Protein AF-A0A933EPE0-F1 (afdb_monomer)

Radius of gyration: 15.22 Å; Cα contacts (8 Å, |Δi|>4): 31; chains: 1; bounding box: 32×35×34 Å

Structure (mmCIF, N/CA/C/O backbone):
data_AF-A0A933EPE0-F1
#
_entry.id   AF-A0A933EPE0-F1
#
loop_
_atom_site.group_PDB
_atom_site.id
_atom_site.type_symbol
_atom_site.label_atom_id
_atom_site.label_alt_id
_atom_site.label_comp_id
_atom_site.label_asym_id
_atom_site.label_entity_id
_atom_site.label_seq_id
_atom_site.pdbx_PDB_ins_code
_atom_site.Cartn_x
_atom_site.Cartn_y
_atom_site.Cartn_z
_atom_site.occupancy
_atom_site.B_iso_or_equiv
_atom_site.auth_seq_id
_atom_site.auth_comp_id
_atom_site.auth_asym_id
_atom_site.auth_atom_id
_atom_site.pdbx_PDB_model_num
ATOM 1 N N . MET A 1 1 ? -20.449 -22.398 -1.580 1.00 37.34 1 MET A N 1
ATOM 2 C CA . MET A 1 1 ? -19.494 -22.906 -0.574 1.00 37.34 1 MET A CA 1
ATOM 3 C C . MET A 1 1 ? -18.262 -22.038 -0.689 1.00 37.34 1 MET A C 1
ATOM 5 O O . MET A 1 1 ? -17.586 -22.112 -1.702 1.00 37.34 1 MET A O 1
ATOM 9 N N . SER A 1 2 ? -18.085 -21.113 0.246 1.00 44.66 2 SER A N 1
ATOM 10 C CA . SER A 1 2 ? -17.022 -20.111 0.201 1.00 44.66 2 SER A CA 1
ATOM 11 C C . SER A 1 2 ? -15.690 -20.806 0.458 1.00 44.66 2 SER A C 1
ATOM 13 O O . SER A 1 2 ? -15.486 -21.356 1.538 1.00 44.66 2 SER A O 1
ATOM 15 N N . GLU A 1 3 ? -14.825 -20.844 -0.548 1.00 51.72 3 GLU A N 1
ATOM 16 C CA . GLU A 1 3 ? -13.461 -21.340 -0.417 1.00 51.72 3 GLU A CA 1
ATOM 17 C C . GLU A 1 3 ? -12.763 -20.505 0.663 1.00 51.72 3 GLU A C 1
ATOM 19 O O . GLU A 1 3 ? -12.636 -19.285 0.544 1.00 51.72 3 GLU A O 1
ATOM 24 N N . VAL A 1 4 ? -12.406 -21.133 1.785 1.00 55.56 4 VAL A N 1
ATOM 25 C CA . VAL A 1 4 ? -11.644 -20.470 2.844 1.00 55.56 4 VAL A CA 1
ATOM 26 C C . VAL A 1 4 ? -10.253 -20.231 2.270 1.00 55.56 4 VAL A C 1
ATOM 28 O O . VAL A 1 4 ? -9.425 -21.139 2.260 1.00 55.56 4 VAL A O 1
ATOM 31 N N . ALA A 1 5 ? -10.026 -19.029 1.739 1.00 66.69 5 ALA A N 1
ATOM 32 C CA . ALA A 1 5 ? -8.750 -18.640 1.159 1.00 66.69 5 ALA A CA 1
ATOM 33 C C . ALA A 1 5 ? -7.633 -18.899 2.179 1.00 66.69 5 ALA A C 1
ATOM 35 O O . ALA A 1 5 ? -7.614 -18.322 3.272 1.00 66.69 5 ALA A O 1
ATOM 36 N N . HIS A 1 6 ? -6.721 -19.808 1.838 1.00 77.12 6 HIS A N 1
ATOM 37 C CA . HIS A 1 6 ? -5.580 -20.130 2.677 1.00 77.12 6 HIS A CA 1
ATOM 38 C C . HIS A 1 6 ? -4.714 -18.874 2.832 1.00 77.12 6 HIS A C 1
ATOM 40 O O . HIS A 1 6 ? -4.080 -18.417 1.883 1.00 77.12 6 HIS A O 1
ATOM 46 N N . ARG A 1 7 ? -4.721 -18.275 4.027 1.00 78.31 7 ARG A N 1
ATOM 47 C CA . ARG A 1 7 ? -3.944 -17.065 4.308 1.00 78.31 7 ARG A CA 1
ATOM 48 C C . ARG A 1 7 ? -2.476 -17.423 4.511 1.00 78.31 7 ARG A C 1
ATOM 50 O O . ARG A 1 7 ? -2.117 -18.030 5.517 1.00 78.31 7 ARG A O 1
ATOM 57 N N . GLN A 1 8 ? -1.629 -16.988 3.584 1.00 84.88 8 GLN A N 1
ATOM 58 C CA . GLN A 1 8 ? -0.179 -17.101 3.696 1.00 84.88 8 GLN A CA 1
ATOM 59 C C . GLN A 1 8 ? 0.420 -15.799 4.237 1.00 84.88 8 GLN A C 1
ATOM 61 O O . GLN A 1 8 ? 0.074 -14.708 3.790 1.00 84.88 8 GLN A O 1
ATOM 66 N N . ARG A 1 9 ? 1.343 -15.903 5.201 1.00 85.31 9 ARG A N 1
ATOM 67 C CA . ARG A 1 9 ? 2.105 -14.741 5.679 1.00 85.31 9 ARG A CA 1
ATOM 68 C C . ARG A 1 9 ? 3.236 -14.446 4.704 1.00 85.31 9 ARG A C 1
ATOM 70 O O . ARG A 1 9 ? 4.059 -15.318 4.436 1.00 85.31 9 ARG A O 1
ATOM 77 N N . VAL A 1 10 ? 3.304 -13.204 4.241 1.00 85.44 10 VAL A N 1
ATOM 78 C CA . VAL A 1 10 ? 4.414 -12.692 3.435 1.00 85.44 10 VAL A CA 1
ATOM 79 C C . VAL A 1 10 ? 5.209 -11.716 4.295 1.00 85.44 10 VAL A C 1
ATOM 81 O O . VAL A 1 10 ? 4.652 -10.766 4.841 1.00 85.44 10 VAL A O 1
ATOM 84 N N . ALA A 1 11 ? 6.506 -11.971 4.459 1.00 85.94 11 ALA A N 1
ATOM 85 C CA . ALA A 1 11 ? 7.410 -11.030 5.108 1.00 85.94 11 ALA A CA 1
ATOM 86 C C . ALA A 1 11 ? 7.904 -10.011 4.075 1.00 85.94 11 ALA A C 1
ATOM 88 O O . ALA A 1 11 ? 8.306 -10.388 2.976 1.00 85.94 11 ALA A O 1
ATOM 89 N N . THR A 1 12 ? 7.885 -8.728 4.431 1.00 87.94 12 THR A N 1
ATOM 90 C CA . THR A 1 12 ? 8.413 -7.647 3.593 1.00 87.94 12 THR A CA 1
ATOM 91 C C . THR A 1 12 ? 9.316 -6.736 4.410 1.00 87.94 12 THR A C 1
ATOM 93 O O . THR A 1 12 ? 9.139 -6.602 5.621 1.00 87.94 12 THR A O 1
ATOM 96 N N . ASN A 1 13 ? 10.276 -6.108 3.737 1.00 92.31 13 ASN A N 1
ATOM 97 C CA . ASN A 1 13 ? 11.189 -5.147 4.338 1.00 92.31 13 ASN A CA 1
ATOM 98 C C . ASN A 1 13 ? 10.768 -3.740 3.923 1.00 92.31 13 ASN A C 1
ATOM 100 O O . ASN A 1 13 ? 10.762 -3.412 2.736 1.00 92.31 13 ASN A O 1
ATOM 104 N N . LEU A 1 14 ? 10.440 -2.914 4.913 1.00 93.69 14 LEU A N 1
ATOM 105 C CA . LEU A 1 14 ? 10.109 -1.508 4.723 1.00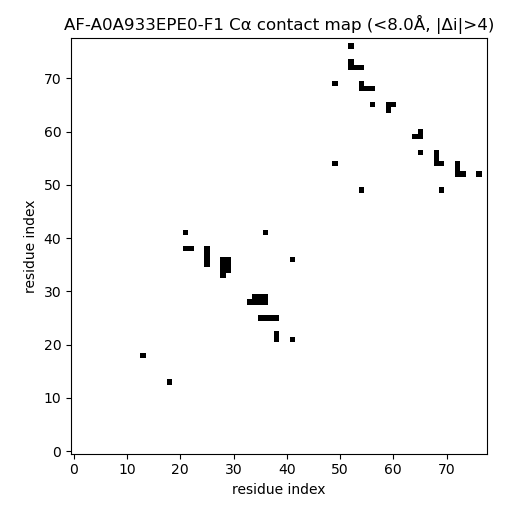 93.69 14 LEU A CA 1
ATOM 106 C C . LEU A 1 14 ? 11.228 -0.642 5.291 1.00 93.69 14 LEU A C 1
ATOM 108 O O . LEU A 1 14 ? 11.763 -0.927 6.361 1.00 93.69 14 LEU A O 1
ATOM 112 N N . ASN A 1 15 ? 11.577 0.421 4.574 1.00 96.44 15 ASN A N 1
ATOM 113 C CA . ASN A 1 15 ? 12.465 1.446 5.110 1.00 96.44 15 ASN A CA 1
ATOM 114 C C . ASN A 1 15 ? 11.708 2.377 6.077 1.00 96.44 15 ASN A C 1
ATOM 116 O O . ASN A 1 15 ? 10.476 2.374 6.124 1.00 96.44 15 ASN A O 1
ATOM 120 N N . CYS A 1 16 ? 12.444 3.203 6.825 1.00 96.88 16 CYS A N 1
ATOM 121 C CA . CYS A 1 16 ? 11.856 4.110 7.815 1.00 96.88 16 CYS A CA 1
ATOM 122 C C . CYS A 1 16 ? 10.769 5.015 7.215 1.00 96.88 16 CYS A C 1
ATOM 124 O O . CYS A 1 16 ? 9.694 5.130 7.791 1.00 96.88 16 CYS A O 1
ATOM 126 N N . ALA A 1 17 ? 10.998 5.579 6.024 1.00 97.94 17 ALA A N 1
ATOM 127 C CA . ALA A 1 17 ? 10.031 6.460 5.369 1.00 97.94 17 ALA A CA 1
ATOM 128 C C . ALA A 1 17 ? 8.721 5.737 4.998 1.00 97.94 17 ALA A C 1
ATOM 130 O O . ALA A 1 17 ? 7.637 6.310 5.095 1.00 97.94 17 ALA A O 1
ATOM 131 N N . GLN A 1 18 ? 8.799 4.466 4.596 1.00 96.94 18 GLN A N 1
ATOM 132 C CA . GLN A 1 18 ? 7.622 3.643 4.312 1.00 96.94 18 GLN A CA 1
ATOM 133 C C . GLN A 1 18 ? 6.847 3.306 5.589 1.00 96.94 18 GLN A C 1
ATOM 135 O O . GLN A 1 18 ? 5.620 3.356 5.580 1.00 96.94 18 GLN A O 1
ATOM 140 N N . VAL A 1 19 ? 7.536 3.008 6.695 1.00 96.88 19 VAL A N 1
ATOM 141 C CA . VAL A 1 19 ? 6.881 2.778 7.996 1.00 96.88 19 VAL A CA 1
ATOM 142 C C . VAL A 1 19 ? 6.213 4.061 8.499 1.00 96.88 19 VAL A C 1
ATOM 144 O O . VAL A 1 19 ? 5.048 4.033 8.889 1.00 96.88 19 VAL A O 1
ATOM 147 N N . GLU A 1 20 ? 6.891 5.206 8.394 1.00 98.12 20 GLU A N 1
ATOM 148 C CA . GLU A 1 20 ? 6.341 6.515 8.767 1.00 98.12 20 GLU A CA 1
ATOM 149 C C . GLU A 1 20 ? 5.093 6.889 7.959 1.00 98.12 20 GLU A C 1
ATOM 151 O O . GLU A 1 20 ? 4.177 7.524 8.491 1.00 98.12 20 GLU A O 1
ATOM 156 N N . LEU A 1 21 ? 5.036 6.502 6.681 1.00 97.75 21 LEU A N 1
ATOM 157 C CA . LEU A 1 21 ? 3.839 6.657 5.858 1.00 97.75 21 LEU A CA 1
ATOM 158 C C . LEU A 1 21 ? 2.670 5.839 6.424 1.00 97.75 21 LEU A C 1
ATOM 160 O O . LEU A 1 21 ? 1.581 6.385 6.601 1.00 97.75 21 LEU A O 1
ATOM 164 N N . LEU A 1 22 ? 2.891 4.561 6.749 1.00 96.94 22 LEU A N 1
ATOM 165 C CA . LEU A 1 22 ? 1.853 3.700 7.329 1.00 96.94 22 LEU A CA 1
ATOM 166 C C . LEU A 1 22 ? 1.376 4.225 8.692 1.00 96.94 22 LEU A C 1
ATOM 168 O O . LEU A 1 22 ? 0.173 4.252 8.958 1.00 96.94 22 LEU A O 1
ATOM 172 N N . ASP A 1 23 ? 2.296 4.708 9.530 1.00 97.25 23 ASP A N 1
ATOM 173 C CA . ASP A 1 23 ? 1.969 5.343 10.810 1.00 97.25 23 ASP A CA 1
ATOM 174 C C . ASP A 1 23 ? 1.150 6.619 10.637 1.00 97.25 23 ASP A C 1
ATOM 176 O O . ASP A 1 2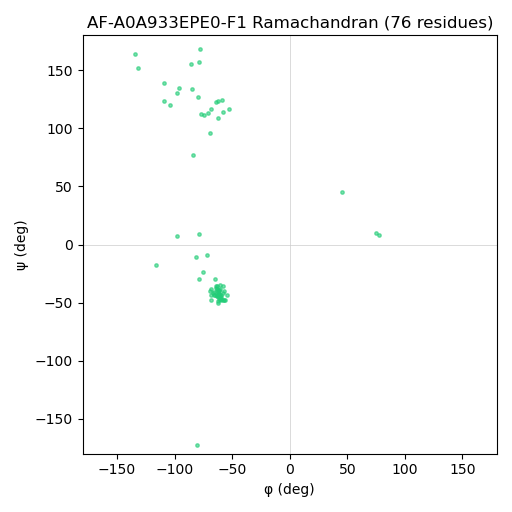3 ? 0.223 6.884 11.407 1.00 97.25 23 ASP A O 1
ATOM 180 N N . ARG A 1 24 ? 1.476 7.434 9.631 1.00 97.75 24 ARG A N 1
ATOM 181 C CA . ARG A 1 24 ? 0.717 8.645 9.317 1.00 97.75 24 ARG A CA 1
ATOM 182 C C . ARG A 1 24 ? -0.718 8.309 8.928 1.00 97.75 24 ARG A C 1
ATOM 184 O O . ARG A 1 24 ? -1.619 8.846 9.562 1.00 97.75 24 ARG A O 1
ATOM 191 N N . ILE A 1 25 ? -0.915 7.373 7.999 1.00 97.06 25 ILE A N 1
ATOM 192 C CA . ILE A 1 25 ? -2.246 6.914 7.568 1.00 97.06 25 ILE A CA 1
ATOM 193 C C . ILE A 1 25 ? -3.057 6.406 8.770 1.00 97.06 25 ILE A C 1
ATOM 195 O O . ILE A 1 25 ? -4.201 6.811 8.977 1.00 97.06 25 ILE A O 1
ATOM 199 N N . ALA A 1 26 ? -2.454 5.559 9.611 1.00 96.44 26 ALA A N 1
ATOM 200 C CA . ALA A 1 26 ? -3.123 5.019 10.793 1.00 96.44 26 ALA A CA 1
ATOM 201 C C . ALA A 1 26 ? -3.503 6.109 11.814 1.00 96.44 26 ALA A C 1
ATOM 203 O O . ALA A 1 26 ? -4.574 6.046 12.426 1.00 96.44 26 ALA A O 1
ATOM 204 N N . ARG A 1 27 ? -2.641 7.117 12.007 1.00 96.69 27 ARG A N 1
ATOM 205 C CA . ARG A 1 27 ? -2.922 8.261 12.886 1.00 96.69 27 ARG A CA 1
ATOM 206 C C . ARG A 1 27 ? -4.028 9.143 12.331 1.00 96.69 27 ARG A C 1
ATOM 208 O O . ARG A 1 27 ? -4.935 9.474 13.084 1.00 96.69 27 ARG A O 1
ATOM 215 N N . GLU A 1 28 ? -3.963 9.510 11.057 1.00 96.81 28 GLU A N 1
ATOM 216 C CA . GLU A 1 28 ? -4.967 10.358 10.407 1.00 96.81 28 GLU A CA 1
ATOM 217 C C . GLU A 1 28 ? -6.361 9.740 10.525 1.00 96.81 28 GLU A C 1
ATOM 219 O O . GLU A 1 28 ? -7.270 10.407 11.015 1.00 96.81 28 GLU A O 1
ATOM 224 N N . ALA A 1 29 ? -6.497 8.441 10.228 1.00 96.50 29 ALA A N 1
ATOM 225 C CA . ALA A 1 29 ? -7.754 7.714 10.400 1.00 96.50 29 ALA A CA 1
ATOM 226 C C . ALA A 1 29 ? -8.268 7.754 11.850 1.00 96.50 29 ALA A C 1
ATOM 228 O O . ALA A 1 29 ? -9.456 7.955 12.088 1.00 96.50 29 ALA A O 1
ATOM 229 N N . LYS A 1 30 ? -7.382 7.599 12.842 1.00 93.06 30 LYS A N 1
ATOM 230 C CA . LYS A 1 30 ? -7.759 7.660 14.261 1.00 93.06 30 LYS A CA 1
ATOM 231 C C . LYS A 1 30 ? -8.185 9.070 14.688 1.00 93.06 30 LYS A C 1
ATOM 233 O O . LYS A 1 30 ? -9.155 9.217 15.428 1.00 93.06 30 LYS A O 1
ATOM 238 N N . PHE A 1 31 ? -7.450 10.101 14.271 1.00 94.25 31 PHE A N 1
ATOM 239 C CA . PHE A 1 31 ? -7.712 11.487 14.672 1.00 94.25 31 PHE A CA 1
ATOM 240 C C . PHE A 1 31 ? -8.917 12.099 13.957 1.00 94.25 31 PHE A C 1
ATOM 242 O O . PHE A 1 31 ? -9.547 12.994 14.511 1.00 94.25 31 PHE A O 1
ATOM 249 N N . SER A 1 32 ? -9.294 11.582 12.787 1.00 94.38 32 SER A N 1
ATOM 250 C CA . SER A 1 32 ? -10.523 11.969 12.090 1.00 94.38 32 SER A CA 1
ATOM 251 C C . SER A 1 32 ? -11.791 11.306 12.657 1.00 94.38 32 SER A C 1
ATOM 253 O O . SER A 1 32 ? -12.845 11.389 12.032 1.00 94.38 32 SER A O 1
ATOM 255 N N . GLY A 1 33 ? -11.706 10.608 13.799 1.00 92.19 33 GLY A N 1
ATOM 256 C CA . GLY A 1 33 ? -12.819 9.849 14.390 1.00 92.19 33 GLY A CA 1
ATOM 257 C C . GLY A 1 33 ? -13.091 8.496 13.719 1.00 92.19 33 GLY A C 1
ATOM 258 O O . GLY A 1 33 ? -14.096 7.855 14.018 1.00 92.19 33 GLY A O 1
ATOM 259 N N . GLY A 1 34 ? -12.213 8.063 12.811 1.00 92.94 34 GLY A N 1
ATOM 260 C CA . GLY A 1 34 ? -12.278 6.764 12.153 1.00 92.94 34 GLY A CA 1
ATOM 261 C C . GLY A 1 34 ? -11.716 5.623 13.006 1.00 92.94 34 GLY A C 1
ATOM 262 O O . GLY A 1 34 ? -11.402 5.759 14.192 1.00 92.94 34 GLY A O 1
ATOM 263 N N . ALA A 1 35 ? -11.602 4.449 12.388 1.00 92.50 35 ALA A N 1
ATOM 264 C CA . ALA A 1 35 ? -11.157 3.238 13.065 1.00 92.50 35 ALA A CA 1
ATOM 265 C C . ALA A 1 35 ? -9.630 3.181 13.242 1.00 92.50 35 ALA A C 1
ATOM 267 O O . ALA A 1 35 ? -8.855 3.769 12.486 1.00 92.50 35 ALA A O 1
ATOM 268 N N . LYS A 1 36 ? -9.185 2.390 14.225 1.00 91.81 36 LYS A N 1
ATOM 269 C CA . LYS A 1 36 ? -7.772 2.027 14.369 1.00 91.81 36 LYS A CA 1
ATOM 270 C C . LYS A 1 36 ? -7.363 1.110 13.213 1.00 91.81 36 LYS A C 1
ATOM 272 O O . LYS A 1 36 ? -7.832 -0.023 13.141 1.00 91.81 36 LYS A O 1
ATOM 277 N N . LEU A 1 37 ? -6.438 1.571 12.376 1.00 95.88 37 LEU A N 1
ATOM 278 C CA . LEU A 1 37 ? -5.857 0.782 11.288 1.00 95.88 37 LEU A CA 1
ATOM 279 C C . LEU A 1 37 ? -4.513 0.187 11.726 1.00 95.88 37 LEU A C 1
ATOM 281 O O . LEU A 1 37 ? -3.664 0.899 12.263 1.00 95.88 37 LEU A O 1
ATOM 285 N N . SER A 1 38 ? -4.311 -1.118 11.521 1.00 94.75 38 SER A N 1
ATOM 286 C CA . SER A 1 38 ? -2.982 -1.732 11.643 1.00 94.75 38 SER A CA 1
ATOM 287 C C . SER A 1 38 ? -2.218 -1.609 10.326 1.00 94.75 38 SER A C 1
ATOM 289 O O . SER A 1 38 ? -2.823 -1.551 9.257 1.00 94.75 38 SER A O 1
ATOM 291 N N . HIS A 1 39 ? -0.883 -1.638 10.376 1.00 94.50 39 HIS A N 1
ATOM 292 C CA . HIS A 1 39 ? -0.061 -1.667 9.158 1.00 94.50 39 HIS A CA 1
ATOM 293 C C . HIS A 1 39 ? -0.404 -2.857 8.260 1.00 94.50 39 HIS A C 1
ATOM 295 O O . HIS A 1 39 ? -0.486 -2.697 7.049 1.00 94.50 39 HIS A O 1
ATOM 301 N N . SER A 1 40 ? -0.656 -4.027 8.857 1.00 93.06 40 SER A N 1
ATOM 302 C CA . SER A 1 40 ? -1.073 -5.218 8.115 1.00 93.06 40 SER A CA 1
ATOM 303 C C . SER A 1 40 ? -2.397 -4.997 7.393 1.00 93.06 40 SER A C 1
ATOM 305 O O . SER A 1 40 ? -2.493 -5.341 6.230 1.00 93.06 40 SER A O 1
ATOM 307 N N . LEU A 1 41 ? -3.381 -4.360 8.038 1.00 93.62 41 LEU A N 1
ATOM 308 C CA . LEU A 1 41 ? -4.668 -4.068 7.410 1.00 93.62 41 LEU A CA 1
ATOM 309 C C . LEU A 1 41 ? -4.498 -3.115 6.224 1.00 93.62 41 LEU A C 1
ATOM 311 O O . LEU A 1 41 ? -5.069 -3.358 5.171 1.00 93.62 41 LEU A O 1
ATOM 315 N N . ILE A 1 42 ? -3.683 -2.066 6.376 1.00 95.44 42 ILE A N 1
ATOM 316 C CA . ILE A 1 42 ? -3.407 -1.119 5.287 1.00 95.44 42 ILE A CA 1
ATOM 317 C C . ILE A 1 42 ? -2.771 -1.851 4.096 1.00 95.44 42 ILE A C 1
ATOM 319 O O . ILE A 1 42 ? -3.209 -1.677 2.962 1.00 95.44 42 ILE A O 1
ATOM 323 N N . LEU A 1 43 ? -1.754 -2.682 4.345 1.00 94.50 43 LEU A N 1
ATOM 324 C CA . LEU A 1 43 ? -1.066 -3.435 3.295 1.00 94.50 43 LEU A CA 1
ATOM 325 C C . LEU A 1 43 ? -1.970 -4.494 2.650 1.00 94.50 43 LEU A C 1
ATOM 327 O O . LEU A 1 43 ? -1.977 -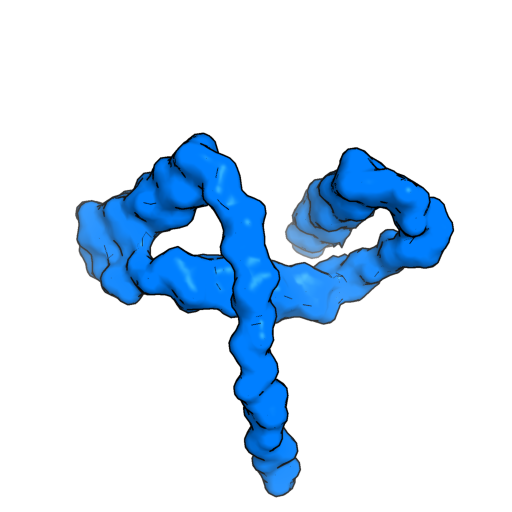4.605 1.428 1.00 94.50 43 LEU A O 1
ATOM 331 N N . ASP A 1 44 ? -2.757 -5.219 3.444 1.00 92.81 44 ASP A N 1
ATOM 332 C CA . ASP A 1 44 ? -3.710 -6.219 2.954 1.00 92.81 44 ASP A CA 1
ATOM 333 C C . ASP A 1 44 ? -4.757 -5.559 2.039 1.00 92.81 44 ASP A C 1
ATOM 335 O O . ASP A 1 44 ? -4.968 -6.018 0.918 1.00 92.81 44 ASP A O 1
ATOM 339 N N . THR A 1 45 ? -5.334 -4.421 2.448 1.00 94.38 45 THR A N 1
ATOM 340 C CA . THR A 1 45 ? -6.275 -3.652 1.614 1.00 94.38 45 THR A CA 1
ATOM 341 C C . THR A 1 45 ? -5.624 -3.152 0.322 1.00 94.38 45 THR A C 1
ATOM 343 O O . THR A 1 45 ? -6.253 -3.193 -0.732 1.00 94.38 45 THR A O 1
ATOM 346 N N . LEU A 1 46 ? -4.362 -2.709 0.356 1.00 93.31 46 LEU A N 1
ATOM 347 C CA . LEU A 1 46 ? -3.652 -2.306 -0.864 1.00 93.31 46 LEU A CA 1
ATOM 348 C C . LEU A 1 46 ? -3.504 -3.474 -1.849 1.00 93.31 46 LEU A C 1
ATOM 350 O O . LEU A 1 46 ? -3.689 -3.280 -3.047 1.00 93.31 46 LEU A O 1
ATOM 354 N N . VAL A 1 47 ? -3.212 -4.685 -1.365 1.00 92.12 47 VAL A N 1
ATOM 355 C CA . VAL A 1 47 ? -3.125 -5.884 -2.217 1.00 92.12 47 VAL A CA 1
ATOM 356 C C . VAL A 1 47 ? -4.487 -6.240 -2.818 1.00 92.12 47 VAL A C 1
ATOM 358 O O . VAL A 1 47 ? -4.558 -6.566 -4.003 1.00 92.12 47 VAL A O 1
ATOM 361 N N . GLU A 1 4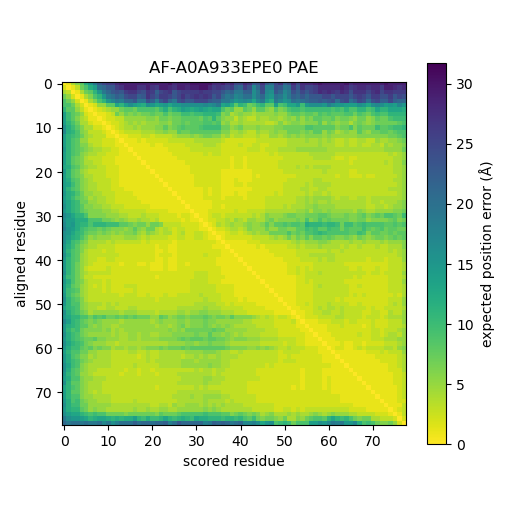8 ? -5.570 -6.127 -2.045 1.00 91.94 48 GLU A N 1
ATOM 362 C CA . GLU A 1 48 ? -6.933 -6.339 -2.551 1.00 91.94 48 GLU A CA 1
ATOM 363 C C . GLU A 1 48 ? -7.282 -5.352 -3.675 1.00 91.94 48 GLU A C 1
ATOM 365 O O . GLU A 1 48 ? -7.792 -5.765 -4.717 1.00 91.94 48 GLU A O 1
ATOM 370 N N . VAL A 1 49 ? -6.944 -4.067 -3.512 1.00 92.44 49 VAL A N 1
ATOM 371 C CA . VAL A 1 49 ? -7.148 -3.042 -4.550 1.00 92.44 49 VAL A CA 1
ATOM 372 C C . VAL A 1 49 ? -6.319 -3.347 -5.797 1.00 92.44 49 VAL A C 1
ATOM 374 O O . VAL A 1 49 ? -6.844 -3.287 -6.906 1.00 92.44 49 VAL A O 1
ATOM 377 N N . LEU A 1 50 ? -5.047 -3.736 -5.650 1.00 91.12 50 LEU A N 1
ATOM 378 C CA . LEU A 1 50 ? -4.212 -4.128 -6.794 1.00 91.12 50 LEU A CA 1
ATOM 379 C C . LEU A 1 50 ? -4.830 -5.288 -7.592 1.00 91.12 50 LEU A C 1
ATOM 381 O O . LEU A 1 50 ? -4.741 -5.293 -8.819 1.00 91.12 50 LEU A O 1
ATOM 385 N N . GLY A 1 51 ? -5.498 -6.231 -6.919 1.00 90.50 51 GLY A N 1
ATOM 386 C CA . GLY A 1 51 ? -6.237 -7.316 -7.573 1.00 90.50 51 GLY A CA 1
ATOM 387 C C . GLY A 1 51 ? -7.430 -6.837 -8.408 1.00 90.50 51 GLY A C 1
ATOM 388 O O . GLY A 1 51 ? -7.753 -7.451 -9.424 1.00 90.50 51 GLY A O 1
ATOM 389 N N . GLN A 1 52 ? -8.058 -5.723 -8.026 1.00 91.94 52 GLN A N 1
ATOM 390 C CA . GLN A 1 52 ? -9.173 -5.121 -8.768 1.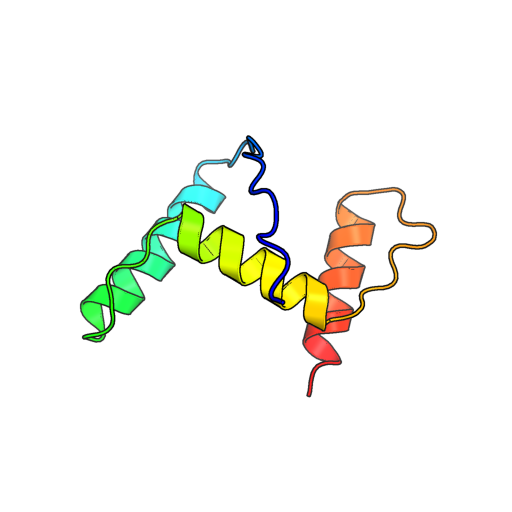00 91.94 52 GLN A CA 1
ATOM 391 C C . GLN A 1 52 ? -8.706 -4.316 -9.986 1.00 91.94 52 GLN A C 1
ATOM 393 O O . GLN A 1 52 ? -9.419 -4.254 -10.983 1.00 91.94 52 GLN A O 1
ATOM 398 N N . LEU A 1 53 ? -7.503 -3.736 -9.929 1.00 90.38 53 LEU A N 1
ATOM 399 C CA . LEU A 1 53 ? -6.951 -2.883 -10.989 1.00 90.38 53 LEU A CA 1
ATOM 400 C C . LEU A 1 53 ? -6.526 -3.641 -12.260 1.00 90.38 53 LEU A C 1
ATOM 402 O O . LEU A 1 53 ? -6.183 -2.994 -13.245 1.00 90.38 53 LEU A O 1
ATOM 406 N N . GLN A 1 54 ? -6.519 -4.982 -12.246 1.00 87.12 54 GLN A N 1
ATOM 407 C CA . GLN A 1 54 ? -6.148 -5.839 -13.388 1.00 87.12 54 GLN A CA 1
ATOM 408 C C . GLN A 1 54 ? -4.870 -5.374 -14.116 1.00 87.12 54 GLN A C 1
ATOM 410 O O . GLN A 1 54 ? -4.812 -5.306 -15.343 1.00 87.12 54 GLN A O 1
ATOM 415 N N . ILE A 1 55 ? -3.836 -5.027 -13.346 1.00 91.19 55 ILE A N 1
ATOM 416 C CA . ILE A 1 55 ? -2.589 -4.469 -13.878 1.00 91.19 55 ILE A CA 1
ATOM 417 C C . ILE A 1 55 ? -1.888 -5.504 -14.765 1.00 91.19 55 ILE A C 1
ATOM 419 O O . ILE A 1 55 ? -1.517 -6.580 -14.294 1.00 91.19 55 ILE A O 1
ATOM 423 N N . ASP A 1 56 ? -1.633 -5.153 -16.028 1.00 90.62 56 ASP A N 1
ATOM 424 C CA . ASP A 1 56 ? -0.777 -5.958 -16.898 1.00 90.62 56 ASP A CA 1
ATOM 425 C C . ASP A 1 56 ? 0.697 -5.793 -16.500 1.00 90.62 56 ASP A C 1
ATOM 427 O O . ASP A 1 56 ? 1.306 -4.730 -16.657 1.00 90.62 56 ASP A O 1
ATOM 431 N N . VAL A 1 57 ? 1.267 -6.876 -15.975 1.00 92.50 57 VAL A N 1
ATOM 432 C CA . VAL A 1 57 ? 2.675 -6.971 -15.566 1.00 92.50 57 VAL A CA 1
ATOM 433 C C . VAL A 1 57 ? 3.559 -7.626 -16.632 1.00 92.50 57 VAL A C 1
ATOM 435 O O . VAL A 1 57 ? 4.739 -7.891 -16.387 1.00 92.50 57 VAL A O 1
ATOM 438 N N . SER A 1 58 ? 3.024 -7.886 -17.828 1.00 95.12 58 SER A N 1
ATOM 439 C CA . SER A 1 58 ? 3.777 -8.488 -18.926 1.00 95.12 58 SER A CA 1
ATOM 440 C C . SER A 1 58 ? 4.987 -7.629 -19.295 1.00 95.12 58 SER A C 1
ATOM 442 O O . SER A 1 58 ? 4.884 -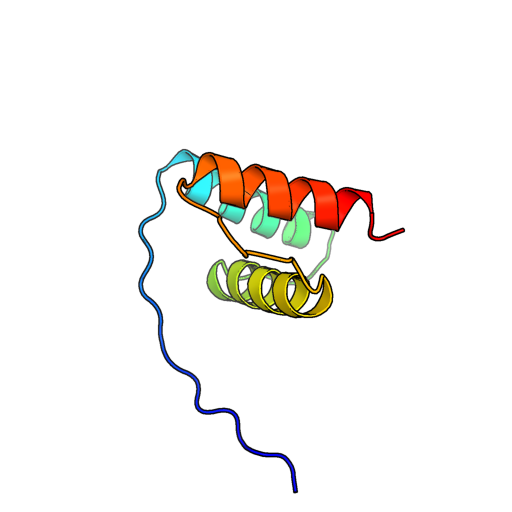6.439 -19.594 1.00 95.12 58 SER A O 1
ATOM 444 N N . GLY A 1 59 ? 6.169 -8.246 -19.274 1.00 95.06 59 GLY A N 1
ATOM 445 C CA . GLY A 1 59 ? 7.418 -7.585 -19.651 1.00 95.06 59 GLY A CA 1
ATOM 446 C C . GLY A 1 59 ? 7.977 -6.589 -18.629 1.00 95.06 59 GLY A C 1
ATOM 447 O O . GLY A 1 59 ? 8.932 -5.893 -18.965 1.00 95.06 59 GLY A O 1
ATOM 448 N N . VAL A 1 60 ? 7.444 -6.528 -17.403 1.00 96.25 60 VAL A N 1
ATOM 449 C CA . VAL A 1 60 ? 8.055 -5.781 -16.287 1.00 96.25 60 VAL A CA 1
ATOM 450 C C . VAL A 1 60 ? 9.430 -6.376 -15.966 1.00 96.25 60 VAL A C 1
ATOM 452 O O . VAL A 1 60 ? 9.544 -7.571 -15.693 1.00 96.25 60 VAL A O 1
ATOM 455 N N . ARG A 1 61 ? 10.488 -5.554 -16.002 1.00 96.44 61 ARG A N 1
ATOM 456 C CA . ARG A 1 61 ? 11.879 -5.989 -15.754 1.00 96.44 61 ARG A CA 1
ATOM 457 C C . ARG A 1 61 ? 12.497 -5.347 -14.524 1.00 96.44 61 ARG A C 1
ATOM 459 O O . ARG A 1 61 ? 13.508 -5.836 -14.024 1.00 96.44 61 ARG A O 1
ATOM 466 N N . SER A 1 62 ? 11.910 -4.258 -14.048 1.00 97.38 62 SER A N 1
ATOM 467 C CA . SER A 1 62 ? 12.409 -3.506 -12.909 1.00 97.38 62 SER A CA 1
ATOM 468 C C . SER A 1 62 ? 11.294 -3.149 -11.930 1.00 97.38 62 SER A C 1
ATOM 470 O O . SER A 1 62 ? 10.100 -3.203 -12.237 1.00 97.38 62 SER A O 1
ATOM 472 N N . LYS A 1 63 ? 11.702 -2.757 -10.721 1.00 94.31 63 LYS A N 1
ATOM 473 C CA . LYS A 1 63 ? 10.790 -2.183 -9.731 1.00 94.31 63 LYS A CA 1
ATOM 474 C C . LYS A 1 63 ? 10.138 -0.901 -10.256 1.00 94.31 63 LYS A C 1
ATOM 476 O O . LYS A 1 63 ? 8.956 -0.690 -10.001 1.00 94.31 63 LYS A O 1
ATOM 481 N N . ASP A 1 64 ? 10.888 -0.079 -10.981 1.00 97.06 64 ASP A N 1
ATOM 482 C CA . ASP A 1 64 ? 10.404 1.200 -11.502 1.00 97.06 64 ASP A CA 1
ATOM 483 C C . ASP A 1 64 ? 9.350 0.975 -12.596 1.00 97.06 64 ASP A C 1
ATOM 485 O O . ASP A 1 64 ? 8.317 1.645 -12.595 1.00 97.06 64 ASP A O 1
ATOM 489 N N . ASP A 1 65 ? 9.533 -0.046 -13.447 1.00 96.88 65 ASP A N 1
ATOM 490 C CA . ASP A 1 65 ? 8.530 -0.464 -14.436 1.00 96.88 65 ASP A CA 1
ATOM 491 C C . ASP A 1 65 ? 7.227 -0.868 -13.738 1.00 96.88 65 ASP A C 1
ATOM 493 O O . ASP A 1 65 ? 6.142 -0.444 -14.133 1.00 96.88 65 ASP A O 1
ATOM 497 N N . LEU A 1 66 ? 7.327 -1.679 -12.677 1.00 95.94 66 LEU A N 1
ATOM 498 C CA . LEU A 1 66 ? 6.163 -2.121 -11.914 1.00 95.94 66 LEU A CA 1
ATOM 499 C C . LEU A 1 66 ? 5.444 -0.937 -11.259 1.00 95.94 66 LEU A C 1
ATOM 501 O O . LEU A 1 66 ? 4.219 -0.851 -11.316 1.00 95.94 66 LEU A O 1
ATOM 505 N N . GLN A 1 67 ? 6.198 -0.014 -10.657 1.00 95.44 67 GLN A N 1
ATOM 506 C CA . GLN A 1 67 ? 5.640 1.198 -10.061 1.00 95.44 67 GLN A CA 1
ATOM 507 C C . GLN A 1 67 ? 4.902 2.039 -11.099 1.00 95.44 67 GLN A C 1
ATOM 509 O O . GLN A 1 67 ? 3.776 2.462 -10.840 1.00 95.44 67 GLN A O 1
ATOM 514 N N . TYR A 1 68 ? 5.497 2.233 -12.277 1.00 95.38 68 TYR A N 1
ATOM 515 C CA . TYR A 1 68 ? 4.859 2.944 -13.377 1.00 95.38 68 TYR A CA 1
ATOM 516 C C . TYR A 1 68 ? 3.533 2.283 -13.780 1.00 95.38 68 TYR A C 1
ATOM 518 O O . TYR A 1 68 ? 2.510 2.962 -13.837 1.00 95.38 68 TYR A O 1
ATOM 526 N N . ARG A 1 69 ? 3.506 0.954 -13.956 1.00 94.69 69 ARG A N 1
ATOM 527 C CA . ARG A 1 69 ? 2.278 0.207 -14.294 1.00 94.69 69 ARG A CA 1
ATOM 528 C C . ARG A 1 69 ? 1.184 0.354 -13.237 1.00 94.69 69 ARG A C 1
ATOM 530 O O . ARG A 1 69 ? 0.031 0.580 -13.591 1.00 94.69 69 ARG A O 1
ATOM 537 N N . ILE A 1 70 ? 1.543 0.260 -11.956 1.00 95.00 70 ILE A N 1
ATOM 538 C CA . ILE A 1 70 ? 0.599 0.445 -10.845 1.00 95.00 70 ILE A CA 1
ATOM 539 C C . ILE A 1 70 ? 0.012 1.862 -10.871 1.00 95.00 70 ILE A C 1
ATOM 541 O O . ILE A 1 70 ? -1.200 2.026 -10.760 1.00 95.00 70 ILE A O 1
ATOM 545 N N . VAL A 1 71 ? 0.852 2.887 -11.039 1.00 93.88 71 VAL A N 1
ATOM 546 C CA . VAL A 1 71 ? 0.404 4.287 -11.074 1.00 93.88 71 VAL A CA 1
ATOM 547 C C . VAL A 1 71 ? -0.526 4.546 -12.257 1.00 93.88 71 VAL A C 1
ATOM 549 O O . VAL A 1 71 ? -1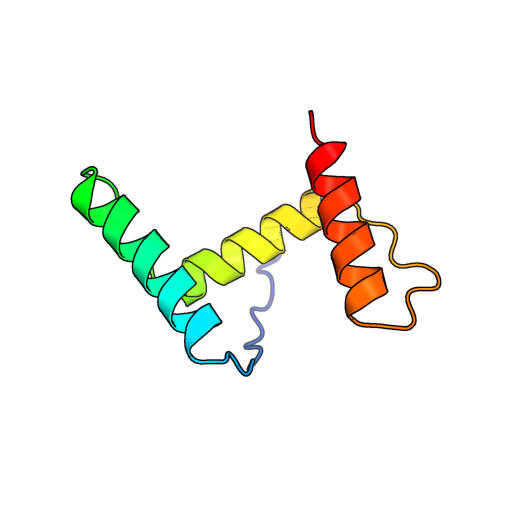.568 5.175 -12.080 1.00 93.88 71 VAL A O 1
ATOM 552 N N . GLU A 1 72 ? -0.189 4.049 -13.446 1.00 93.88 72 GLU A N 1
ATOM 553 C CA . GLU A 1 72 ? -1.031 4.206 -14.637 1.00 93.88 72 GLU A CA 1
ATOM 554 C C . GLU A 1 72 ? -2.378 3.492 -14.489 1.00 93.88 72 GLU A C 1
ATOM 556 O O . GLU A 1 72 ? -3.411 4.040 -14.881 1.00 93.88 72 GLU A O 1
ATOM 561 N N . ALA A 1 73 ? -2.399 2.316 -13.857 1.00 93.06 73 ALA A N 1
ATOM 562 C CA . ALA A 1 73 ? -3.646 1.621 -13.567 1.00 93.06 73 ALA A CA 1
ATOM 563 C C . ALA A 1 73 ? -4.524 2.409 -12.586 1.00 93.06 73 ALA A C 1
ATOM 565 O O . ALA A 1 73 ? -5.712 2.569 -12.837 1.00 93.06 73 ALA A O 1
ATOM 566 N N . ILE A 1 74 ? -3.943 2.978 -11.522 1.00 92.31 74 ILE A N 1
ATOM 567 C CA . ILE A 1 74 ? -4.674 3.833 -10.570 1.00 92.31 74 ILE A CA 1
ATOM 568 C C . ILE A 1 74 ? -5.243 5.073 -11.268 1.00 92.31 74 ILE A C 1
ATOM 570 O O . ILE A 1 74 ? -6.387 5.439 -11.028 1.00 92.31 74 ILE A O 1
ATOM 574 N N . ARG A 1 75 ? -4.470 5.721 -12.148 1.00 90.12 75 ARG A N 1
ATOM 575 C CA . ARG A 1 75 ? -4.933 6.896 -12.911 1.00 90.12 75 ARG A CA 1
ATOM 576 C C . ARG A 1 75 ? -6.085 6.571 -13.853 1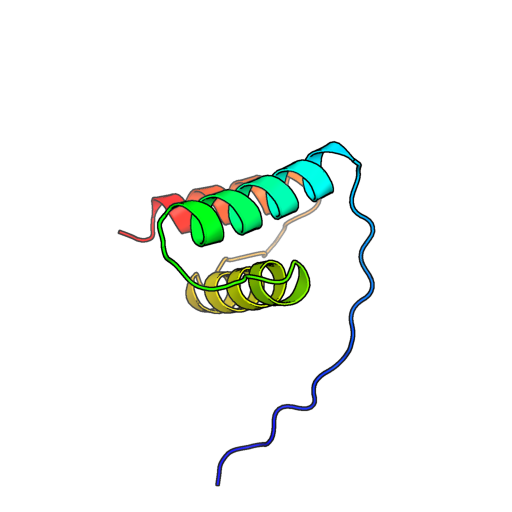.00 90.12 75 ARG A C 1
ATOM 578 O O . ARG A 1 75 ? -6.960 7.404 -14.049 1.00 90.12 75 ARG A O 1
ATOM 585 N N . SER A 1 76 ? -6.057 5.379 -14.438 1.00 88.12 76 SER A N 1
ATOM 586 C CA . SER A 1 76 ? -7.080 4.911 -15.375 1.00 88.12 76 SER A CA 1
ATOM 587 C C . SER A 1 76 ? -8.321 4.358 -14.667 1.00 88.12 76 SER A C 1
ATOM 589 O O . SER A 1 76 ? -9.338 4.124 -15.313 1.00 88.12 76 SER A O 1
ATOM 591 N N . PHE A 1 77 ? -8.251 4.156 -13.348 1.00 81.81 77 PHE A N 1
ATOM 592 C CA . PHE A 1 77 ? -9.356 3.710 -12.508 1.00 81.81 77 PHE A CA 1
ATOM 593 C C . PHE A 1 77 ? -10.214 4.923 -12.115 1.00 81.81 77 PHE A C 1
ATOM 595 O O . PHE A 1 77 ? -10.069 5.483 -11.029 1.00 81.81 77 PHE A O 1
ATOM 602 N N . SER A 1 78 ? -11.036 5.387 -13.062 1.00 59.94 78 SER A N 1
ATOM 603 C CA . SER A 1 78 ? -12.011 6.482 -12.906 1.00 59.94 78 SER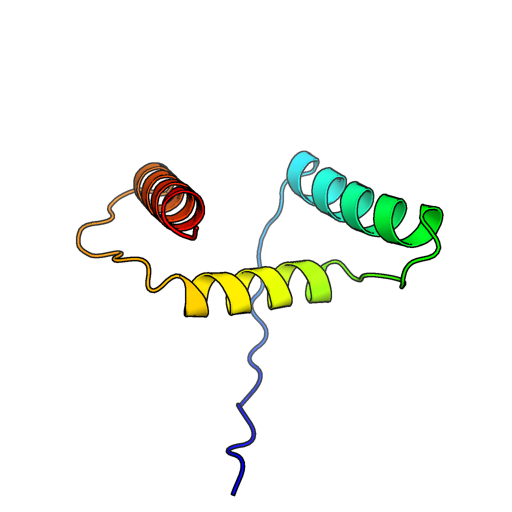 A CA 1
ATOM 604 C C . SER A 1 78 ? -13.433 5.967 -13.074 1.00 59.94 78 SER A C 1
ATOM 606 O O . SER A 1 78 ? -13.655 5.220 -14.053 1.00 59.94 78 SER A O 1
#

pLDDT: mean 89.96, std 11.85, range [37.34, 98.12]

Nearest PDB structures (foldseek):
  1zx3-assembly1_A  TM=3.811E-01  e=2.025E+00  Nitrosomonas europaea ATCC 19718

Mean predicted aligned error: 5.4 Å

Solvent-accessible surface area (backbone atoms only — not comparable to full-atom values): 4958 Å² total; per-residue (Å²): 133,83,79,79,75,83,83,76,89,80,90,80,90,73,56,69,70,58,49,52,48,47,52,46,55,28,46,52,35,40,75,73,74,48,62,87,55,51,66,64,55,56,53,52,50,51,52,56,50,53,65,73,53,69,62,80,65,82,88,57,85,48,72,66,49,46,52,51,44,53,53,53,35,56,70,68,66,120

Secondary structure (DSSP, 8-state):
---------------HHHHHHHHHHHHHHHHTT-PPPPHHHHHHHHHHHHHHTT---TT--SHHHHHHHHHHHHHH--

Foldseek 3Di:
DDDPPDDDDDDDDDDPVRVVVLVVVQVVCVVVVHDRDDSVNVVVVVVVVVVVLPFDCPPPDDPVSVVVSSVVSVVVPD

Sequence (78 aa):
MSEVAHRQRVATNLNCAQVELLDRIAREAKFSGGAKLSHSLILDTLVEVLGQLQIDVSGVRSKDDLQYRIVEAIRSFS